Protein AF-A0A957RJM4-F1 (afdb_monomer_lite)

Structure (mmCIF, N/CA/C/O backbone):
data_AF-A0A957RJM4-F1
#
_entry.id   AF-A0A957RJM4-F1
#
loop_
_atom_site.group_PDB
_atom_site.id
_atom_site.type_symbol
_atom_site.label_atom_id
_atom_site.label_alt_id
_atom_site.label_comp_id
_atom_site.label_asym_id
_atom_site.label_entity_id
_atom_site.label_seq_id
_atom_site.pdbx_PDB_ins_code
_atom_site.Cartn_x
_atom_site.Cartn_y
_atom_site.Cartn_z
_atom_site.occupancy
_atom_site.B_iso_or_equiv
_atom_site.auth_seq_id
_atom_site.auth_comp_id
_atom_site.auth_asym_id
_atom_site.auth_atom_id
_atom_site.pdbx_PDB_model_num
ATOM 1 N N . MET A 1 1 ? 7.760 -2.318 -0.234 1.00 79.62 1 MET A N 1
ATOM 2 C CA . MET A 1 1 ? 7.329 -0.914 -0.448 1.00 79.62 1 MET A CA 1
ATOM 3 C C . MET A 1 1 ? 5.851 -0.722 -0.089 1.00 79.62 1 MET A C 1
ATOM 5 O O . MET A 1 1 ? 5.580 -0.026 0.874 1.00 79.62 1 MET A O 1
ATOM 9 N N . ARG A 1 2 ? 4.906 -1.420 -0.736 1.00 86.38 2 ARG A N 1
ATOM 10 C CA . ARG A 1 2 ? 3.448 -1.251 -0.535 1.00 86.38 2 ARG A CA 1
ATOM 11 C C . ARG A 1 2 ? 2.934 -1.393 0.914 1.00 86.38 2 ARG A C 1
ATOM 13 O O . ARG A 1 2 ? 2.171 -0.545 1.355 1.00 86.38 2 ARG A O 1
ATOM 20 N N . PHE A 1 3 ? 3.425 -2.354 1.707 1.00 91.75 3 PHE A N 1
ATOM 21 C CA . PHE A 1 3 ? 3.056 -2.450 3.138 1.00 91.75 3 PHE A CA 1
ATOM 22 C C . PHE A 1 3 ? 3.416 -1.191 3.948 1.00 91.75 3 PHE A C 1
ATOM 24 O O . PHE A 1 3 ? 2.704 -0.798 4.867 1.00 91.75 3 PHE A O 1
ATOM 31 N N . ARG A 1 4 ? 4.504 -0.506 3.577 1.00 92.69 4 ARG A N 1
ATOM 32 C CA . ARG A 1 4 ? 4.932 0.738 4.226 1.00 92.69 4 ARG A CA 1
ATOM 33 C C . ARG A 1 4 ? 3.969 1.894 3.933 1.00 92.69 4 ARG A C 1
ATOM 35 O O . ARG A 1 4 ? 3.800 2.733 4.808 1.00 92.69 4 ARG A O 1
ATOM 42 N N . LEU A 1 5 ? 3.312 1.907 2.767 1.00 94.00 5 LEU A N 1
ATOM 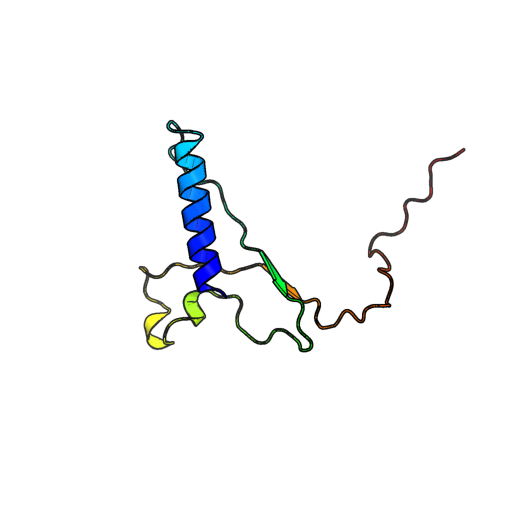43 C CA . LEU A 1 5 ? 2.280 2.901 2.442 1.00 94.00 5 LEU A CA 1
ATOM 44 C C . LEU A 1 5 ? 1.082 2.773 3.383 1.00 94.00 5 LEU A C 1
ATOM 46 O O . LEU A 1 5 ? 0.688 3.771 3.975 1.00 94.00 5 LEU A O 1
ATOM 50 N N . LEU A 1 6 ? 0.590 1.549 3.615 1.00 94.69 6 LEU A N 1
ATOM 51 C CA . LEU A 1 6 ? -0.484 1.309 4.585 1.00 94.69 6 LEU A CA 1
ATOM 52 C C . LEU A 1 6 ? -0.097 1.822 5.979 1.00 94.69 6 LEU A C 1
ATOM 54 O O . LEU A 1 6 ? -0.850 2.572 6.592 1.00 94.69 6 LEU A O 1
ATOM 58 N N . LYS A 1 7 ? 1.118 1.504 6.451 1.00 95.12 7 LYS A N 1
ATOM 59 C CA . LYS A 1 7 ? 1.617 2.011 7.743 1.00 95.12 7 LYS A CA 1
ATOM 60 C C . LYS A 1 7 ? 1.607 3.540 7.819 1.00 95.12 7 LYS A C 1
ATOM 62 O O . LYS A 1 7 ? 1.334 4.092 8.880 1.00 95.12 7 LYS A O 1
ATOM 67 N N . TYR A 1 8 ? 1.934 4.222 6.725 1.00 95.19 8 TYR A N 1
ATOM 68 C CA . TYR A 1 8 ? 1.924 5.682 6.673 1.00 95.19 8 TYR A CA 1
ATOM 69 C C . TYR A 1 8 ? 0.523 6.266 6.656 1.00 95.19 8 TYR A C 1
ATOM 71 O O . TYR A 1 8 ? 0.292 7.239 7.365 1.00 95.19 8 TYR A O 1
ATOM 79 N N . MET A 1 9 ? -0.404 5.652 5.925 1.00 94.19 9 MET A N 1
ATOM 80 C CA . MET A 1 9 ? -1.807 6.061 5.929 1.00 94.19 9 MET A CA 1
ATOM 81 C C . MET A 1 9 ? -2.406 5.942 7.334 1.00 94.19 9 MET A C 1
ATOM 83 O O . MET A 1 9 ? -2.980 6.909 7.823 1.00 94.19 9 MET A O 1
ATOM 87 N N . CYS A 1 10 ? -2.182 4.816 8.023 1.00 94.19 10 CYS A N 1
ATOM 88 C CA . CYS A 1 10 ? -2.629 4.638 9.407 1.00 94.19 10 CYS A CA 1
ATOM 89 C C . CYS A 1 10 ? -2.012 5.686 10.340 1.00 94.19 10 CYS A C 1
ATOM 91 O O . CYS A 1 10 ? -2.733 6.370 11.055 1.00 94.19 10 CYS A O 1
ATOM 93 N N . ARG A 1 11 ? -0.686 5.882 10.272 1.00 95.44 11 ARG A N 1
ATOM 94 C CA . ARG A 1 11 ? 0.005 6.861 11.125 1.00 95.44 11 ARG A CA 1
ATOM 95 C C . ARG A 1 11 ? -0.492 8.289 10.896 1.00 95.44 11 ARG A C 1
ATOM 97 O O . ARG A 1 11 ? -0.569 9.065 1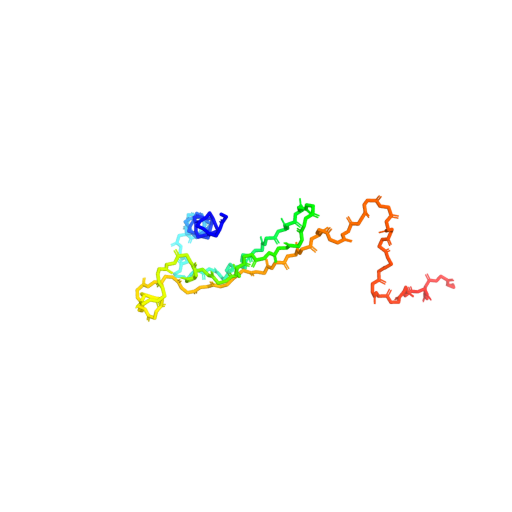1.838 1.00 95.44 11 ARG A O 1
ATOM 104 N N . MET A 1 12 ? -0.769 8.648 9.646 1.00 93.88 12 MET A N 1
ATOM 105 C CA . MET A 1 12 ? -1.30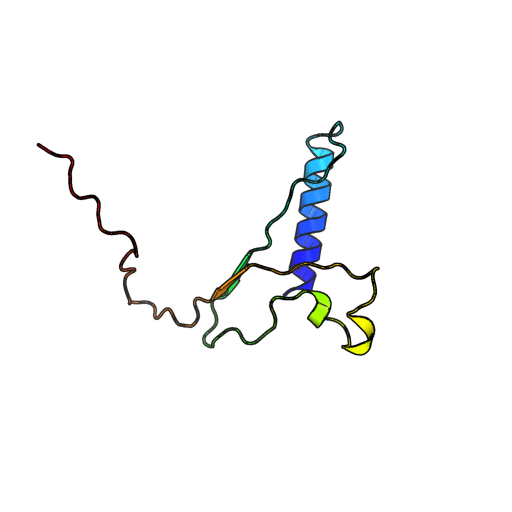3 9.964 9.306 1.00 93.88 12 MET A CA 1
ATOM 106 C C . MET A 1 12 ? -2.735 10.118 9.827 1.00 93.88 12 MET A C 1
ATOM 108 O O . MET A 1 12 ? -3.067 11.164 10.371 1.00 93.88 12 MET A O 1
ATOM 112 N N . GLY A 1 13 ? -3.545 9.062 9.741 1.00 92.25 13 GLY A N 1
ATOM 113 C CA . GLY A 1 13 ? -4.878 9.042 10.332 1.00 92.25 13 GLY A CA 1
ATOM 114 C C . GLY A 1 13 ? -4.882 9.233 11.841 1.00 92.25 13 GLY A C 1
ATOM 115 O O . GLY A 1 13 ? -5.606 10.094 12.334 1.00 92.25 13 GLY A O 1
ATOM 116 N N . ASP A 1 14 ? -4.015 8.518 12.558 1.00 92.94 14 ASP A N 1
ATOM 117 C CA . ASP A 1 14 ? -3.855 8.693 14.006 1.00 92.94 14 ASP A CA 1
ATOM 118 C C . ASP A 1 14 ? -3.501 10.142 14.361 1.00 92.94 14 ASP A C 1
ATOM 120 O O . ASP A 1 14 ? -3.978 10.691 15.352 1.00 92.94 14 ASP A O 1
ATOM 124 N N . GLU A 1 15 ? -2.646 10.765 13.553 1.00 94.00 15 GLU A N 1
ATOM 125 C CA . GLU A 1 15 ? -2.214 12.140 13.759 1.00 94.00 15 GLU A CA 1
ATOM 126 C C . GLU A 1 15 ? -3.354 13.143 13.525 1.00 94.00 15 GLU A C 1
ATOM 128 O O . GLU A 1 15 ? -3.503 14.086 14.300 1.00 94.00 15 GLU A O 1
ATOM 133 N N . PHE A 1 16 ? -4.219 12.911 12.532 1.00 92.25 16 PHE A N 1
ATOM 134 C CA . PHE A 1 16 ? -5.396 13.753 12.309 1.00 92.25 16 PHE A CA 1
ATOM 135 C C . PHE A 1 16 ? -6.367 13.722 13.492 1.00 92.25 16 PHE A C 1
ATOM 137 O O . PHE A 1 16 ? -6.778 14.784 13.959 1.00 92.25 16 PHE A O 1
ATOM 144 N N . PHE A 1 17 ? -6.667 12.539 14.035 1.00 91.19 17 PHE A N 1
ATOM 145 C CA . PHE A 1 17 ? -7.544 12.422 15.206 1.00 91.19 17 PHE A CA 1
ATOM 146 C C . PHE A 1 17 ? -6.947 13.059 16.465 1.00 91.19 17 PHE A C 1
ATOM 148 O O . PHE A 1 17 ? -7.678 13.603 17.288 1.00 91.19 17 PHE A O 1
ATOM 155 N N . LYS A 1 18 ? -5.618 13.039 16.621 1.00 92.75 18 LYS A N 1
ATOM 156 C CA . LYS A 1 18 ? -4.949 13.739 17.730 1.00 92.75 18 LYS A CA 1
ATOM 157 C C . LYS A 1 18 ? -5.045 15.255 17.604 1.00 92.75 18 LYS A C 1
ATOM 159 O O . LYS A 1 18 ? -5.214 15.933 18.611 1.00 92.75 18 LYS A O 1
ATOM 164 N N . GLN A 1 19 ? -4.904 15.783 16.389 1.00 92.69 19 GLN A N 1
ATOM 165 C CA . GLN A 1 19 ? -4.936 17.225 16.135 1.00 92.69 19 GLN A CA 1
ATOM 166 C C . GLN A 1 19 ? -6.352 17.805 16.177 1.00 92.69 19 GLN A C 1
ATOM 168 O O . GLN A 1 19 ? -6.504 18.987 16.478 1.00 92.69 19 GLN A O 1
ATOM 173 N N . ARG A 1 20 ? -7.374 16.995 15.873 1.00 90.75 20 ARG A N 1
ATOM 174 C CA . ARG A 1 20 ? -8.792 17.382 15.888 1.00 90.75 20 ARG A CA 1
ATOM 175 C C . ARG A 1 20 ? -9.636 16.294 16.558 1.00 90.75 20 ARG A C 1
ATOM 177 O O . ARG A 1 20 ? -10.215 15.461 15.863 1.00 90.75 20 ARG A O 1
ATOM 184 N N . PRO A 1 21 ? -9.703 16.269 17.898 1.00 88.06 21 PRO A N 1
ATOM 185 C CA . PRO A 1 21 ? -10.430 15.235 18.638 1.00 88.06 21 PRO A CA 1
ATOM 186 C C . PRO A 1 21 ? -11.933 15.180 18.329 1.00 88.06 21 PRO A C 1
ATOM 188 O O . PRO A 1 21 ? -12.559 14.137 18.485 1.00 88.06 21 PRO A O 1
ATOM 191 N N . GLU A 1 22 ? -12.517 16.296 17.898 1.00 92.19 22 GLU A N 1
ATOM 192 C CA . GLU A 1 22 ? -13.918 16.414 17.488 1.00 92.19 22 GLU A CA 1
ATOM 193 C C . GLU A 1 22 ? -14.207 15.863 16.082 1.00 92.19 22 GLU A C 1
ATOM 195 O O . GLU A 1 22 ? -15.369 15.741 15.693 1.00 92.19 22 GLU A O 1
ATOM 200 N N . GLN A 1 23 ? -13.170 15.535 15.306 1.00 87.56 23 GLN A N 1
ATOM 201 C CA . GLN A 1 23 ? -13.311 15.006 13.957 1.00 87.56 23 GLN A CA 1
ATOM 202 C C . GLN A 1 23 ? -13.752 13.536 13.999 1.00 87.56 23 GLN A C 1
ATOM 204 O O . GLN A 1 23 ? -13.070 12.680 14.555 1.00 87.56 23 GLN A O 1
ATOM 209 N N . SER A 1 24 ? -14.885 13.229 13.365 1.00 88.56 24 SER A N 1
ATOM 210 C CA . SER A 1 24 ? -15.436 11.869 13.264 1.00 88.56 24 SER A CA 1
ATOM 211 C C . SER A 1 24 ? -15.001 11.115 12.005 1.00 88.56 24 SER A C 1
ATOM 213 O O . SER A 1 24 ? -15.153 9.897 11.934 1.00 88.56 24 SER A O 1
ATOM 215 N N . GLU A 1 25 ? -14.471 11.820 11.006 1.00 91.19 25 GLU A N 1
ATOM 216 C CA . GLU A 1 25 ? -14.169 11.272 9.682 1.00 91.19 25 GLU A CA 1
ATOM 217 C C . GLU A 1 25 ? -12.677 11.340 9.372 1.00 91.19 25 GLU A C 1
ATOM 219 O O . GLU A 1 25 ? -12.006 12.310 9.705 1.00 91.19 25 GLU A O 1
ATOM 224 N N . LEU A 1 26 ? -12.144 10.337 8.677 1.00 88.12 26 LEU A N 1
ATOM 225 C CA . LEU A 1 26 ? -10.754 10.355 8.232 1.00 88.12 26 LEU A CA 1
ATOM 226 C C . LEU A 1 26 ? -10.635 11.153 6.921 1.00 88.12 26 LEU A C 1
ATOM 228 O O . LEU A 1 26 ? -11.369 10.856 5.975 1.00 88.12 26 LEU A O 1
ATOM 232 N N . PRO A 1 27 ? -9.707 12.121 6.803 1.00 89.38 27 PRO A N 1
ATOM 233 C CA . PRO A 1 27 ? -9.516 12.813 5.539 1.00 89.38 27 PRO A CA 1
ATOM 234 C C . PRO A 1 27 ? -8.929 11.849 4.493 1.00 89.38 27 PRO A C 1
ATOM 236 O O . PRO A 1 27 ? -8.169 10.938 4.840 1.00 89.38 27 PRO A O 1
ATOM 239 N N . PRO A 1 28 ? -9.244 12.037 3.202 1.00 91.56 28 PRO A N 1
ATOM 240 C CA . PRO A 1 28 ? -8.703 11.194 2.145 1.00 91.56 28 PRO A CA 1
ATOM 241 C C . PRO A 1 28 ? -7.179 11.350 2.050 1.00 91.56 28 PRO A C 1
ATOM 243 O O . PRO A 1 28 ? -6.652 12.462 2.029 1.00 91.56 28 PRO A O 1
ATOM 246 N N . ILE A 1 29 ? -6.466 10.225 1.958 1.00 93.00 29 ILE A N 1
ATOM 247 C CA . ILE A 1 29 ? -5.005 10.179 1.822 1.00 93.00 29 ILE A CA 1
ATOM 248 C C . ILE A 1 29 ? -4.670 9.593 0.452 1.00 93.00 29 ILE A C 1
ATOM 250 O O . ILE A 1 29 ? -5.054 8.463 0.156 1.00 93.00 29 ILE A O 1
ATOM 254 N N . LEU A 1 30 ? -3.922 10.341 -0.364 1.00 93.38 30 LEU A N 1
ATOM 255 C CA . LEU A 1 30 ? -3.416 9.880 -1.658 1.00 93.38 30 LEU A CA 1
ATOM 256 C C . LEU A 1 30 ? -1.985 9.332 -1.501 1.00 93.38 30 LEU A C 1
ATOM 258 O O . LEU A 1 30 ? -1.052 10.120 -1.325 1.00 93.38 30 LEU A O 1
ATOM 262 N N . PRO A 1 31 ? -1.767 8.005 -1.561 1.00 93.94 31 PRO A N 1
ATOM 263 C CA . PRO A 1 31 ? -0.423 7.449 -1.521 1.00 93.94 31 PRO A CA 1
ATOM 264 C C . PRO A 1 31 ? 0.276 7.649 -2.872 1.00 93.94 31 PRO A C 1
ATOM 266 O O . PRO A 1 31 ? -0.190 7.167 -3.905 1.00 93.94 31 PRO A O 1
ATOM 269 N N . VAL A 1 32 ? 1.424 8.331 -2.849 1.00 93.69 32 VAL A N 1
ATOM 270 C CA . VAL A 1 32 ? 2.271 8.575 -4.025 1.00 93.69 32 VAL A CA 1
ATOM 271 C C . VAL A 1 32 ? 3.649 7.955 -3.807 1.00 93.69 32 VAL A C 1
ATOM 273 O O . VAL A 1 32 ? 4.258 8.128 -2.750 1.00 93.69 32 VAL A O 1
ATOM 276 N N . VAL A 1 33 ? 4.154 7.243 -4.812 1.00 92.69 33 VAL A N 1
ATOM 277 C CA . VAL A 1 33 ? 5.506 6.681 -4.838 1.00 92.69 33 VAL A CA 1
ATOM 278 C C . VAL A 1 33 ? 6.304 7.357 -5.939 1.00 92.69 33 VAL A C 1
ATOM 280 O O . VAL A 1 33 ? 5.976 7.252 -7.117 1.00 92.69 33 VAL A O 1
ATOM 283 N N . PHE A 1 34 ? 7.388 8.013 -5.539 1.00 91.81 34 PHE A N 1
ATOM 284 C CA . PHE A 1 34 ? 8.432 8.470 -6.446 1.00 91.81 34 PHE A CA 1
ATOM 285 C C . PHE A 1 34 ? 9.469 7.362 -6.558 1.00 91.81 34 PHE A C 1
ATOM 287 O O . PHE A 1 34 ? 10.128 7.022 -5.572 1.00 91.81 34 PHE A O 1
ATOM 294 N N . TYR A 1 35 ? 9.581 6.768 -7.739 1.00 91.25 35 TYR A N 1
ATOM 295 C CA . TYR A 1 35 ? 10.530 5.700 -7.988 1.00 91.25 35 TYR A CA 1
ATOM 296 C C . TYR A 1 35 ? 11.697 6.205 -8.834 1.00 91.25 35 TYR A C 1
ATOM 298 O O . TYR A 1 35 ? 11.507 6.703 -9.938 1.00 91.25 35 TYR A O 1
ATOM 306 N N . GLN A 1 36 ? 12.904 6.065 -8.289 1.00 88.50 36 GLN A N 1
ATOM 307 C CA . GLN A 1 36 ? 14.171 6.490 -8.886 1.00 88.50 36 GLN A CA 1
ATOM 308 C C . GLN A 1 36 ? 15.105 5.281 -8.986 1.00 88.50 36 GLN A C 1
ATOM 310 O O . GLN A 1 36 ? 16.079 5.165 -8.245 1.00 88.50 36 GLN A O 1
ATOM 315 N N . GLY A 1 37 ? 14.739 4.313 -9.824 1.00 86.31 37 GLY A N 1
ATOM 316 C CA . GLY A 1 37 ? 15.577 3.148 -10.104 1.00 86.31 37 GLY A CA 1
ATOM 317 C C . GLY A 1 37 ? 16.210 3.213 -11.487 1.00 86.31 37 GLY A C 1
ATOM 318 O O . GLY A 1 37 ? 15.777 3.974 -12.337 1.00 86.31 37 GLY A O 1
ATOM 319 N N . GLU A 1 38 ? 17.209 2.368 -11.732 1.00 84.06 38 GLU A N 1
ATOM 320 C CA . GLU A 1 38 ? 17.867 2.247 -13.046 1.00 84.06 38 GLU A CA 1
ATOM 321 C C . GLU A 1 38 ? 16.996 1.554 -14.110 1.00 84.06 38 GLU A C 1
ATOM 323 O O . GLU A 1 38 ? 17.320 1.561 -15.293 1.00 84.06 38 GLU A O 1
ATOM 328 N N . ARG A 1 39 ? 15.912 0.891 -13.696 1.00 86.31 39 ARG A N 1
ATOM 329 C CA . ARG A 1 39 ? 14.998 0.136 -14.563 1.00 86.31 39 ARG A CA 1
ATOM 330 C C . ARG A 1 39 ? 13.574 0.580 -14.312 1.00 86.31 39 ARG A C 1
ATOM 332 O O . ARG A 1 39 ? 13.294 1.003 -13.203 1.00 86.31 39 ARG A O 1
ATOM 339 N N . ALA A 1 40 ? 12.698 0.393 -15.296 1.00 86.62 40 ALA A N 1
ATOM 340 C CA . ALA A 1 40 ? 11.268 0.640 -15.154 1.00 86.62 40 ALA A CA 1
ATOM 341 C C . ALA A 1 40 ? 10.662 -0.112 -13.965 1.00 86.62 40 ALA A C 1
ATOM 343 O O . ALA A 1 40 ? 11.032 -1.251 -13.651 1.00 86.62 40 ALA A O 1
ATOM 344 N N . TRP A 1 41 ? 9.695 0.527 -13.320 1.00 86.75 41 TRP A N 1
ATOM 345 C CA . TRP A 1 41 ? 8.917 -0.091 -12.266 1.00 86.75 41 TRP A CA 1
ATOM 346 C C . TRP A 1 41 ? 7.992 -1.163 -12.851 1.00 86.75 41 TRP A C 1
ATOM 348 O O . TRP A 1 41 ? 7.035 -0.884 -13.566 1.00 86.75 41 TRP A O 1
ATOM 358 N N . LEU A 1 42 ? 8.279 -2.414 -12.509 1.00 84.69 42 LEU A N 1
ATOM 359 C CA . LEU A 1 42 ? 7.480 -3.585 -12.876 1.00 84.69 42 LEU A CA 1
ATOM 360 C C . LEU A 1 42 ? 6.415 -4.005 -11.842 1.00 84.69 42 LEU A C 1
ATOM 362 O O . LEU A 1 42 ? 5.430 -4.623 -12.244 1.00 84.69 42 LEU A O 1
ATOM 366 N N . PRO A 1 43 ? 6.577 -3.763 -10.522 1.00 86.31 43 PRO A N 1
ATOM 367 C CA . PRO A 1 43 ? 5.579 -4.206 -9.552 1.00 86.31 43 PRO A CA 1
ATOM 368 C C . PRO A 1 43 ? 4.192 -3.575 -9.760 1.00 86.31 43 PRO A C 1
ATOM 370 O O . PRO A 1 43 ? 4.066 -2.422 -10.150 1.00 86.31 43 PRO A O 1
ATOM 373 N N . SER A 1 44 ? 3.134 -4.296 -9.394 1.00 89.75 44 SER A N 1
ATOM 374 C CA . SER A 1 44 ? 1.774 -3.739 -9.400 1.00 89.75 44 SER A CA 1
ATOM 375 C C . SER A 1 44 ? 1.612 -2.570 -8.419 1.00 89.75 44 SER A C 1
ATOM 377 O O . SER A 1 44 ? 2.229 -2.551 -7.342 1.00 89.75 44 SER A O 1
ATOM 379 N N . THR A 1 45 ? 0.751 -1.614 -8.777 1.00 93.88 45 THR A N 1
ATOM 380 C CA . THR A 1 45 ? 0.337 -0.506 -7.908 1.00 93.88 45 THR A CA 1
ATOM 381 C C . THR A 1 45 ? -0.731 -0.905 -6.889 1.00 93.88 45 THR A C 1
ATOM 383 O O . THR A 1 45 ? -0.879 -0.239 -5.860 1.00 93.88 45 THR A O 1
ATOM 386 N N . GLU A 1 46 ? -1.404 -2.035 -7.107 1.00 94.38 46 GLU A N 1
ATOM 387 C CA . GLU A 1 46 ? -2.465 -2.534 -6.240 1.00 94.38 46 GLU A CA 1
ATOM 388 C C . GLU A 1 46 ? -1.905 -3.101 -4.931 1.00 94.38 46 GLU A C 1
ATOM 390 O O . GLU A 1 46 ? -0.943 -3.884 -4.905 1.00 94.38 46 GLU A O 1
ATOM 395 N N . PHE A 1 47 ? -2.521 -2.729 -3.806 1.00 94.31 47 PHE A N 1
ATOM 396 C CA . PHE A 1 47 ? -2.145 -3.277 -2.503 1.00 94.31 47 PHE A CA 1
ATOM 397 C C . PHE A 1 47 ? -2.497 -4.765 -2.383 1.00 94.31 47 PHE A C 1
ATOM 399 O O . PHE A 1 47 ? -1.714 -5.536 -1.826 1.00 94.31 47 PHE A O 1
ATOM 406 N N . ALA A 1 48 ? -3.632 -5.179 -2.958 1.00 94.12 48 ALA A N 1
ATOM 407 C CA . ALA A 1 48 ? -4.112 -6.561 -2.918 1.00 94.12 48 ALA A CA 1
ATOM 408 C C . ALA A 1 48 ? -3.118 -7.559 -3.543 1.00 94.12 48 ALA A C 1
ATOM 410 O O . ALA A 1 48 ? -3.043 -8.709 -3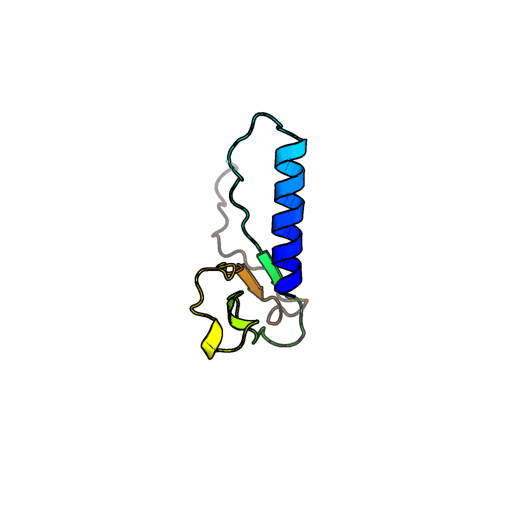.119 1.00 94.12 48 ALA A O 1
ATOM 411 N N . ASP A 1 49 ? -2.268 -7.110 -4.470 1.00 93.38 49 ASP A N 1
ATOM 412 C CA . ASP A 1 49 ? -1.232 -7.936 -5.099 1.00 93.38 49 ASP A CA 1
ATOM 413 C C . ASP A 1 49 ? -0.051 -8.275 -4.170 1.00 93.38 49 ASP A C 1
ATOM 415 O O . ASP A 1 49 ? 0.952 -8.835 -4.614 1.00 93.38 49 ASP A O 1
ATOM 419 N N . LEU A 1 50 ? -0.116 -7.896 -2.891 1.00 92.25 50 LEU A N 1
ATOM 420 C CA . LEU A 1 50 ? 0.750 -8.446 -1.847 1.00 92.25 50 LEU A CA 1
ATOM 421 C C . LEU A 1 50 ? 0.277 -9.818 -1.345 1.00 92.25 50 LEU A C 1
ATOM 423 O O . LEU A 1 50 ? 1.079 -10.540 -0.758 1.00 92.25 50 LEU A O 1
ATOM 427 N N . PHE A 1 51 ? -0.990 -10.170 -1.566 1.00 93.12 51 PHE A N 1
ATOM 428 C CA . PHE A 1 51 ? -1.600 -11.406 -1.083 1.00 93.12 51 PHE A CA 1
ATOM 429 C C . PHE A 1 51 ? -1.677 -12.474 -2.191 1.00 93.12 51 PHE A C 1
ATOM 431 O O . PHE A 1 51 ? -1.639 -12.143 -3.391 1.00 93.12 51 PHE A O 1
ATOM 438 N N . PRO A 1 52 ? -1.799 -13.763 -1.819 1.00 94.62 52 PRO A N 1
ATOM 439 C CA . PRO A 1 52 ? -2.065 -14.840 -2.769 1.00 94.62 52 PRO A CA 1
ATOM 440 C C . PRO A 1 52 ? -3.314 -14.552 -3.608 1.00 94.62 52 PRO A C 1
ATOM 442 O O . PRO A 1 52 ? -4.292 -14.015 -3.097 1.00 94.62 52 PRO A O 1
ATOM 445 N N . ALA A 1 53 ? -3.299 -14.920 -4.894 1.00 94.06 53 ALA A N 1
ATOM 446 C CA . ALA A 1 53 ? -4.386 -14.607 -5.831 1.00 94.06 53 ALA A CA 1
ATOM 447 C C . ALA A 1 53 ? -5.765 -15.087 -5.341 1.00 94.06 53 ALA A C 1
ATOM 449 O O . ALA A 1 53 ? -6.732 -14.339 -5.438 1.00 94.06 53 ALA A O 1
ATOM 450 N N . ALA A 1 54 ? -5.824 -16.279 -4.737 1.00 95.44 54 ALA A N 1
ATOM 451 C CA . ALA A 1 54 ? -7.045 -16.862 -4.176 1.00 95.44 54 ALA A CA 1
ATOM 452 C C . ALA A 1 54 ? -7.674 -16.026 -3.045 1.00 95.44 54 ALA A C 1
ATOM 454 O O . ALA A 1 54 ? -8.846 -16.193 -2.730 1.00 95.44 54 ALA A O 1
ATOM 455 N N . GLU A 1 55 ? -6.903 -15.131 -2.428 1.00 93.69 55 GLU A N 1
ATOM 456 C CA . GLU A 1 55 ? -7.316 -14.374 -1.250 1.00 93.69 55 GLU A CA 1
ATOM 457 C C . GLU A 1 55 ? -7.653 -12.909 -1.557 1.00 93.69 55 GLU A C 1
ATOM 459 O O . GLU A 1 55 ? -8.250 -12.241 -0.717 1.00 93.69 55 GLU A O 1
ATOM 464 N N . ARG A 1 56 ? -7.308 -12.387 -2.744 1.00 93.31 56 ARG A N 1
ATOM 465 C CA . ARG A 1 56 ? -7.394 -10.944 -3.065 1.00 93.31 56 ARG A CA 1
ATOM 466 C C . ARG A 1 56 ? -8.818 -10.389 -3.063 1.00 93.31 56 ARG A C 1
ATOM 468 O O . ARG A 1 56 ? -9.026 -9.194 -2.850 1.00 93.31 56 ARG A O 1
ATOM 475 N N . GLU A 1 57 ? -9.805 -11.247 -3.285 1.00 91.94 57 GLU A N 1
ATOM 476 C CA . GLU A 1 57 ? -11.217 -10.864 -3.312 1.00 91.94 57 GLU A CA 1
ATOM 477 C C . GLU A 1 57 ? -11.830 -10.743 -1.912 1.00 91.94 57 GLU A C 1
ATOM 479 O O . GLU A 1 57 ? -12.921 -10.195 -1.773 1.00 91.94 57 GLU A O 1
ATOM 484 N N . GLN A 1 58 ? -11.122 -11.146 -0.854 1.00 93.50 58 GLN A N 1
ATOM 485 C CA . GLN A 1 58 ? -11.649 -11.102 0.508 1.00 93.50 58 GLN A CA 1
ATOM 486 C C . GLN A 1 58 ? -11.937 -9.664 0.970 1.00 93.50 58 GLN A C 1
ATOM 488 O O . GLN A 1 58 ? -11.073 -8.788 0.939 1.00 93.50 58 GLN A O 1
ATOM 493 N N . SER A 1 59 ? -13.171 -9.418 1.422 1.00 93.50 59 SER A N 1
ATOM 494 C CA . SER A 1 59 ? -13.670 -8.077 1.774 1.00 93.50 59 SER A CA 1
ATOM 495 C C . SER A 1 59 ? -12.989 -7.428 2.975 1.00 93.50 59 SER A C 1
ATOM 497 O O . SER A 1 59 ? -13.074 -6.215 3.126 1.00 93.50 59 SER A O 1
ATOM 499 N N . PHE A 1 60 ? -12.312 -8.206 3.819 1.00 92.12 60 PHE A N 1
ATOM 500 C CA . PHE A 1 60 ? -11.579 -7.678 4.970 1.00 92.12 60 PHE A CA 1
ATOM 501 C C . PHE A 1 60 ? -10.164 -7.196 4.618 1.00 92.12 60 PHE A C 1
ATOM 503 O O . PHE A 1 60 ? -9.472 -6.653 5.480 1.00 92.12 60 PHE A O 1
ATOM 510 N N . LEU A 1 61 ? -9.705 -7.399 3.377 1.00 93.62 61 LEU A N 1
ATOM 511 C CA . LEU A 1 61 ? -8.412 -6.890 2.939 1.00 93.62 61 LEU A CA 1
ATOM 512 C C . LEU A 1 61 ? -8.496 -5.391 2.618 1.00 93.62 61 LEU A C 1
ATOM 514 O O . LEU A 1 61 ? -9.445 -4.957 1.960 1.00 93.62 61 LEU A O 1
ATOM 518 N N . PRO A 1 62 ? -7.484 -4.590 3.001 1.00 92.31 62 PRO A N 1
ATOM 519 C CA . PRO A 1 62 ? -7.405 -3.197 2.582 1.00 92.31 62 PRO A CA 1
ATOM 520 C C . PRO A 1 62 ? -7.361 -3.089 1.054 1.00 92.31 62 PRO A C 1
ATOM 522 O O . PRO A 1 62 ? -6.488 -3.674 0.409 1.00 92.31 62 PRO A O 1
ATOM 525 N N . ARG A 1 63 ? -8.278 -2.309 0.474 1.00 92.31 63 ARG A N 1
ATOM 526 C CA . ARG A 1 63 ? -8.325 -2.048 -0.969 1.00 92.31 63 ARG A CA 1
ATOM 527 C C . ARG A 1 63 ? -7.914 -0.613 -1.250 1.00 92.31 63 ARG A C 1
ATOM 529 O O . ARG A 1 63 ? -8.661 0.317 -0.965 1.00 92.31 63 ARG A O 1
ATOM 536 N N . PHE A 1 64 ? -6.717 -0.445 -1.797 1.00 93.44 64 PHE A N 1
ATOM 537 C CA . PHE A 1 64 ? -6.251 0.826 -2.332 1.00 93.44 64 PHE A CA 1
ATOM 538 C C . PHE A 1 64 ? -5.140 0.597 -3.359 1.00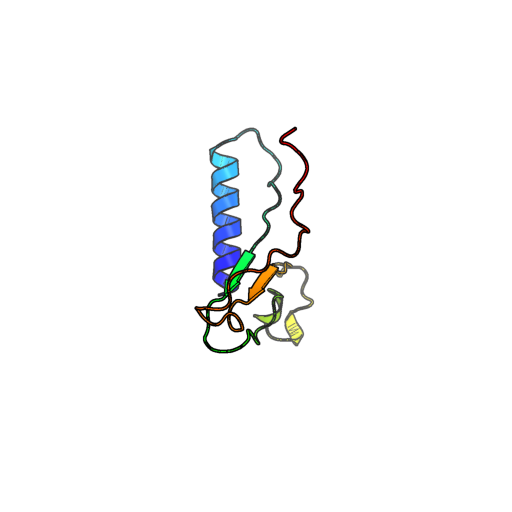 93.44 64 PHE A C 1
ATOM 540 O O . PHE A 1 64 ? -4.438 -0.420 -3.333 1.00 93.44 64 PHE A O 1
ATOM 547 N N . THR A 1 65 ? -4.968 1.592 -4.218 1.00 94.88 65 THR A N 1
ATOM 548 C CA . THR A 1 65 ? -3.875 1.691 -5.183 1.00 94.88 65 THR A CA 1
ATOM 549 C C . THR A 1 65 ? -3.021 2.906 -4.845 1.00 94.88 65 THR A C 1
ATOM 551 O O . THR A 1 65 ? -3.446 3.777 -4.080 1.00 94.88 65 THR A O 1
ATOM 554 N N . HIS A 1 66 ? -1.809 2.968 -5.382 1.00 94.50 66 HIS A N 1
ATOM 555 C CA . HIS A 1 66 ? -0.946 4.133 -5.223 1.00 94.50 66 HIS A CA 1
ATOM 556 C C . HIS A 1 66 ? -0.574 4.731 -6.566 1.00 94.50 66 HIS A C 1
ATOM 558 O O . HIS A 1 66 ? -0.396 4.018 -7.551 1.00 94.50 66 HIS A O 1
ATOM 564 N N . TYR A 1 67 ? -0.426 6.052 -6.582 1.00 94.56 67 TYR A N 1
ATOM 565 C CA . TYR A 1 67 ? 0.068 6.748 -7.753 1.00 94.56 67 TYR A CA 1
ATOM 566 C C . TYR A 1 67 ? 1.581 6.567 -7.845 1.00 94.56 67 TYR A C 1
ATOM 568 O O . TYR A 1 67 ? 2.297 6.764 -6.861 1.00 94.56 67 TYR A O 1
ATOM 576 N N . LEU A 1 68 ? 2.069 6.187 -9.019 1.00 94.12 68 LEU A N 1
ATOM 577 C CA . LEU A 1 68 ? 3.483 5.959 -9.267 1.00 94.12 68 LEU A CA 1
ATOM 578 C C . LEU A 1 68 ? 4.019 7.024 -10.217 1.00 94.12 68 LEU A C 1
ATOM 580 O O . LEU A 1 68 ? 3.501 7.216 -11.313 1.00 94.12 68 LEU A O 1
ATOM 584 N N . ILE A 1 69 ? 5.102 7.668 -9.801 1.00 92.12 69 ILE A N 1
ATOM 585 C CA . ILE A 1 69 ? 5.910 8.542 -10.643 1.00 92.12 69 ILE A CA 1
ATOM 586 C C . ILE A 1 69 ? 7.223 7.808 -10.886 1.00 92.12 69 ILE A C 1
ATOM 588 O O . ILE A 1 69 ? 8.105 7.793 -10.023 1.00 92.12 69 ILE A O 1
ATOM 592 N N . ASP A 1 70 ? 7.313 7.159 -12.044 1.00 89.94 70 ASP A N 1
ATOM 593 C CA . ASP A 1 70 ? 8.504 6.433 -12.473 1.00 89.94 70 ASP A CA 1
ATOM 594 C C . ASP A 1 70 ? 9.486 7.392 -13.157 1.00 89.94 70 ASP A C 1
ATOM 596 O O . ASP A 1 70 ? 9.198 7.967 -14.206 1.00 89.94 70 ASP A O 1
ATOM 600 N N . GLN A 1 71 ? 10.644 7.580 -12.530 1.00 88.44 71 GLN A N 1
ATOM 601 C CA . GLN A 1 71 ? 11.726 8.430 -13.019 1.00 88.44 71 GLN A CA 1
ATOM 602 C C . GLN A 1 71 ? 12.877 7.618 -13.614 1.00 88.44 71 GLN A C 1
ATOM 604 O O . GLN A 1 71 ? 13.903 8.192 -13.958 1.00 88.44 71 GLN A O 1
ATOM 609 N N . SER A 1 72 ? 12.737 6.300 -13.755 1.00 85.62 72 SER A N 1
ATOM 610 C CA . SER A 1 72 ? 13.802 5.444 -14.292 1.00 85.62 72 SER A CA 1
ATOM 611 C C . SER A 1 72 ? 14.190 5.769 -15.735 1.00 85.62 72 SER A C 1
ATOM 613 O O . SER A 1 72 ? 15.322 5.525 -16.141 1.00 85.62 72 SER A O 1
ATOM 615 N N . ALA A 1 73 ? 13.276 6.366 -16.503 1.00 72.19 73 ALA A N 1
ATOM 616 C CA . ALA A 1 73 ? 13.541 6.851 -17.855 1.00 72.19 73 ALA A CA 1
ATOM 617 C C . ALA A 1 73 ? 14.175 8.256 -17.893 1.00 72.19 73 ALA A C 1
ATOM 619 O O . ALA A 1 73 ? 14.519 8.741 -18.971 1.00 72.19 73 ALA A O 1
ATOM 620 N N . LEU A 1 74 ? 14.309 8.935 -16.748 1.00 69.31 74 LEU A N 1
ATOM 621 C CA . LEU A 1 74 ? 14.899 10.268 -16.678 1.00 69.31 74 LEU A CA 1
ATOM 622 C C . LEU A 1 74 ? 16.419 10.148 -16.558 1.00 69.31 74 LEU A C 1
ATOM 624 O O . LEU A 1 74 ? 16.968 9.936 -15.477 1.00 69.31 74 LEU A O 1
ATOM 628 N N . THR A 1 75 ? 17.116 10.322 -17.678 1.00 58.56 75 THR A N 1
ATOM 629 C CA . THR A 1 75 ? 18.571 10.494 -17.672 1.00 58.56 75 THR A CA 1
ATOM 630 C C . THR A 1 75 ? 18.915 11.823 -16.984 1.00 58.56 75 THR A C 1
ATOM 632 O O . THR A 1 75 ? 18.330 12.851 -17.345 1.00 58.56 75 THR A O 1
ATOM 635 N N . PRO A 1 76 ? 19.877 11.870 -16.040 1.00 54.59 76 PRO A N 1
ATOM 636 C CA . PRO A 1 76 ? 20.346 13.129 -15.468 1.00 54.59 76 PRO A CA 1
ATOM 637 C C . PRO A 1 76 ? 21.005 13.966 -16.577 1.00 54.59 76 PRO A C 1
ATOM 639 O O . PRO A 1 76 ? 22.149 13.723 -16.950 1.00 54.59 76 PRO A O 1
ATOM 642 N N . GLY A 1 77 ? 20.260 14.901 -17.175 1.00 56.72 77 GLY A N 1
ATOM 643 C CA . GLY A 1 77 ? 20.743 15.734 -18.285 1.00 56.72 77 GLY A CA 1
ATOM 644 C C . GLY A 1 77 ? 19.706 16.086 -19.354 1.00 56.72 77 GLY A C 1
ATOM 645 O O . GLY A 1 77 ? 19.914 17.049 -20.089 1.00 56.72 77 GLY A O 1
ATOM 646 N N . SER A 1 78 ? 18.567 15.390 -19.435 1.00 51.03 78 SER A N 1
ATOM 647 C CA . SER A 1 78 ? 17.449 15.849 -20.268 1.00 51.03 78 SER A CA 1
ATOM 648 C C . SER A 1 78 ? 16.633 16.866 -19.476 1.00 51.03 78 SER A C 1
ATOM 650 O O . SER A 1 78 ? 15.762 16.503 -18.683 1.00 51.03 78 SER A O 1
ATOM 652 N N . ALA A 1 79 ? 16.977 18.143 -19.639 1.00 51.22 79 ALA A N 1
ATOM 653 C CA . ALA A 1 79 ? 16.217 19.256 -19.096 1.00 51.22 79 ALA A CA 1
ATOM 654 C C . ALA A 1 79 ? 14.718 19.064 -19.376 1.00 51.22 79 ALA A C 1
ATOM 656 O O . ALA A 1 79 ? 14.315 18.743 -20.494 1.00 51.22 79 ALA A O 1
ATOM 657 N N . LEU A 1 80 ? 13.916 19.256 -18.331 1.00 54.19 80 LEU A N 1
ATOM 658 C CA . LEU A 1 80 ? 12.467 19.346 -18.393 1.00 54.19 80 LEU A CA 1
ATOM 659 C C . LEU A 1 80 ? 12.091 20.363 -19.476 1.00 54.19 80 LEU A C 1
ATOM 661 O O . LEU A 1 80 ? 12.206 21.566 -19.254 1.00 54.19 80 LEU A O 1
ATOM 665 N N . VAL A 1 81 ? 11.633 19.896 -20.636 1.00 54.22 81 VAL A N 1
ATOM 666 C CA . VAL A 1 81 ? 10.746 20.716 -21.459 1.00 54.22 81 VAL A CA 1
ATOM 667 C C . VAL A 1 81 ? 9.410 20.671 -20.723 1.00 54.22 81 VAL A C 1
ATOM 669 O O . VAL A 1 81 ? 8.815 19.592 -20.639 1.00 54.22 81 VAL A O 1
ATOM 672 N N . PRO A 1 82 ? 8.956 21.767 -20.090 1.00 50.72 82 PRO A N 1
ATOM 673 C CA . PRO A 1 82 ? 7.663 21.752 -19.432 1.00 50.72 82 PRO A CA 1
ATOM 674 C C . PRO A 1 82 ? 6.581 21.440 -20.481 1.00 50.72 82 PRO A C 1
ATOM 676 O O . PRO A 1 82 ? 6.633 2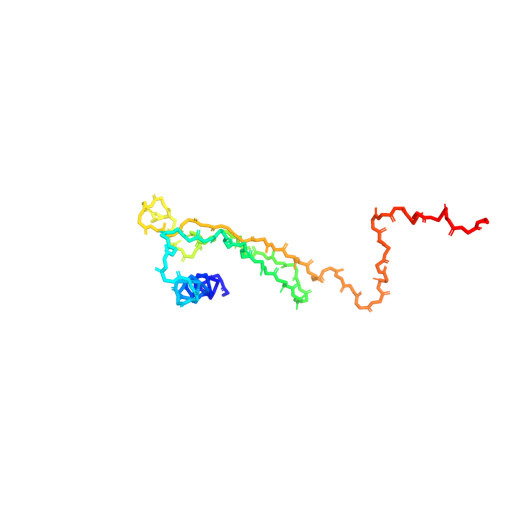1.983 -21.584 1.00 50.72 82 PRO A O 1
ATOM 679 N N . PRO A 1 83 ? 5.577 20.602 -20.166 1.00 47.59 83 PRO A N 1
ATOM 680 C CA . PRO A 1 83 ? 4.477 20.305 -21.087 1.00 47.59 83 PRO A CA 1
ATOM 681 C C . PRO A 1 83 ? 3.522 21.496 -21.280 1.00 47.59 83 PRO A C 1
ATOM 683 O O . PRO A 1 83 ? 2.550 21.397 -22.024 1.00 47.59 83 PRO A O 1
ATOM 686 N N . PHE A 1 84 ? 3.775 22.619 -20.606 1.00 47.19 84 PHE A N 1
ATOM 687 C CA . PHE A 1 84 ? 2.979 23.829 -20.722 1.00 47.19 84 PHE A CA 1
ATOM 688 C C . PHE A 1 84 ? 3.656 24.793 -21.700 1.00 47.19 84 PHE A C 1
ATOM 690 O O . PHE A 1 84 ? 4.830 25.115 -21.498 1.00 47.19 84 PHE A O 1
ATOM 697 N N . PRO A 1 85 ? 2.950 25.290 -22.733 1.00 43.03 85 PRO A N 1
ATOM 698 C CA . PRO A 1 85 ? 3.465 26.394 -23.525 1.00 43.03 85 PRO A CA 1
ATOM 699 C C . PRO A 1 85 ? 3.720 27.573 -22.583 1.00 43.03 85 PRO A C 1
ATOM 701 O O . PRO A 1 85 ? 2.834 27.980 -21.828 1.00 43.03 85 PRO A O 1
ATOM 704 N N . CYS A 1 86 ? 4.952 28.084 -22.592 1.00 46.69 86 CYS A N 1
ATOM 705 C CA . CYS A 1 86 ? 5.334 29.286 -21.866 1.00 46.69 86 CYS A CA 1
ATOM 706 C C . CYS A 1 86 ? 4.310 30.386 -22.162 1.00 46.69 86 CYS A C 1
ATOM 708 O O . CYS A 1 86 ? 4.180 30.819 -23.308 1.00 46.69 86 CYS A O 1
ATOM 710 N N . ILE A 1 87 ? 3.590 30.848 -21.139 1.00 54.12 87 ILE A N 1
ATOM 711 C CA . ILE A 1 87 ? 2.717 32.018 -21.235 1.00 54.12 87 ILE A CA 1
ATOM 712 C C . ILE A 1 87 ? 3.635 33.249 -21.244 1.00 54.12 87 ILE A C 1
ATOM 714 O O . ILE A 1 87 ? 3.809 33.938 -20.244 1.00 54.12 87 ILE A O 1
ATOM 718 N N . GLY A 1 88 ? 4.315 33.468 -22.368 1.00 49.12 88 GLY A N 1
ATOM 719 C CA . GLY A 1 88 ? 5.057 34.687 -22.651 1.00 49.12 88 GLY A CA 1
ATOM 720 C C . GLY A 1 88 ? 4.085 35.731 -23.174 1.00 49.12 88 GLY A C 1
ATOM 721 O O . GLY A 1 88 ? 3.767 35.732 -24.359 1.00 49.12 88 GLY A O 1
ATOM 722 N N . GLY A 1 89 ? 3.582 36.587 -22.288 1.00 52.19 89 GLY A N 1
ATOM 723 C CA . GLY A 1 89 ? 2.622 37.612 -22.682 1.00 52.19 89 GLY A CA 1
ATOM 724 C C . GLY A 1 89 ? 2.260 38.620 -21.603 1.00 52.19 89 GLY A C 1
ATOM 725 O O . GLY A 1 89 ? 1.109 39.015 -21.568 1.00 52.19 89 GLY A O 1
ATOM 726 N N . TRP A 1 90 ? 3.194 39.027 -20.737 1.00 46.22 90 TRP A N 1
ATOM 727 C CA . TRP A 1 90 ? 3.044 40.239 -19.919 1.00 46.22 90 TRP A CA 1
ATOM 728 C C . TRP A 1 90 ? 4.416 40.858 -19.663 1.00 46.22 90 TRP A C 1
ATOM 730 O O . TRP A 1 90 ? 5.110 40.467 -18.733 1.00 46.22 90 TRP A O 1
ATOM 740 N N . LEU A 1 91 ? 4.806 41.771 -20.550 1.00 41.94 91 LEU A N 1
ATOM 741 C CA . LEU A 1 91 ? 5.651 42.946 -20.314 1.00 41.94 91 LEU A CA 1
ATOM 742 C C . LEU A 1 91 ? 5.538 43.789 -21.596 1.00 41.94 91 LEU A C 1
ATOM 744 O O . LEU A 1 91 ? 6.334 43.653 -22.524 1.00 41.94 91 LEU A O 1
ATOM 748 N N . ALA A 1 92 ? 4.467 44.575 -21.653 1.00 44.38 92 ALA A N 1
ATOM 749 C CA . ALA A 1 92 ? 4.362 45.789 -22.452 1.00 44.38 92 ALA A CA 1
ATOM 750 C C . ALA A 1 92 ? 4.184 46.945 -21.465 1.00 44.38 92 ALA A C 1
ATOM 752 O O . ALA A 1 92 ? 3.470 46.719 -20.457 1.00 44.38 92 ALA A O 1
#

Sequence (92 aa):
MRFRLLKYMCRMGDEFFKQRPEQSELPPILPVVFYQGERAWLPSTEFADLFPAAEREQSFLPRFTHYLIDQSALTPGSALVPPFPCIGGWLA

Radius of gyration: 19.46 Å; chains: 1; bounding box: 36×63×42 Å

Foldseek 3Di:
DLVVQVVVLVVVQVVVCVVPVVDPDGDDDAAEDEDDDLDWDDDAQWSLVVDDPVCSPPPPDDTDGHHYDYCNVPDVPPPDPDPDDPPPDDDD

Secondary structure (DSSP, 8-state):
-HHHHHHHHHHHHHHHHHH-TT--SPPP---EEEE--SS---S-SBSGGGS-GGGTT-TTS---B-EEEE-TT--TT-----SSPP------

pLDDT: mean 83.05, std 16.85, range [41.94, 95.44]